Protein AF-A0A0C3PZT5-F1 (afdb_monomer_lite)

Sequence (50 aa):
IYQTACGLEHLHSQTPPICHADVKPENVPINDLCEAVLSDFGLGRVFRDL

Organism: NCBI:txid1051891

Radius of gyration: 11.4 Å; chains: 1; bounding box: 30×15×29 Å

Foldseek 3Di:
DVLVVVQQVVQQPDVQHKDQVDDDPVQFDQDPVRGTDGHDSVVMDRCPDD

Secondary structure (DSSP, 8-state):
-HHHHHHHHHHHTSSS-EE-S--SGGGS-B-TTS-B-----TT-EE----

pLDDT: mean 95.05, std 7.44, range [54.78, 98.5]

Structure (mmCIF, N/CA/C/O backbone):
data_AF-A0A0C3PZT5-F1
#
_entry.id   AF-A0A0C3PZT5-F1
#
loop_
_atom_site.group_PDB
_atom_site.id
_atom_site.type_symbol
_atom_site.label_atom_id
_atom_site.label_alt_id
_atom_site.label_comp_id
_atom_site.label_asym_id
_atom_site.label_entity_id
_atom_site.label_seq_id
_atom_site.pdbx_PDB_ins_code
_atom_site.Cartn_x
_atom_site.Cartn_y
_atom_site.Cartn_z
_atom_site.occupancy
_atom_site.B_iso_or_equiv
_atom_site.auth_seq_id
_atom_site.auth_comp_id
_atom_site.auth_asym_id
_atom_site.auth_atom_id
_atom_site.pdbx_PDB_model_num
ATOM 1 N N . ILE A 1 1 ? 5.158 -4.229 -4.521 1.00 85.44 1 ILE A N 1
ATOM 2 C CA . ILE A 1 1 ? 4.336 -4.352 -3.289 1.00 85.44 1 ILE A CA 1
ATOM 3 C C . ILE A 1 1 ? 4.814 -3.468 -2.135 1.00 85.44 1 ILE A C 1
ATOM 5 O O . ILE A 1 1 ? 3.959 -2.877 -1.497 1.00 85.44 1 ILE A O 1
ATOM 9 N N . TYR A 1 2 ? 6.125 -3.336 -1.871 1.00 97.38 2 TYR A N 1
ATOM 10 C CA . TYR A 1 2 ? 6.640 -2.546 -0.736 1.00 97.38 2 TYR A CA 1
ATOM 11 C C . TYR A 1 2 ? 6.146 -1.088 -0.729 1.00 97.38 2 TYR A C 1
ATOM 13 O O . TYR A 1 2 ? 5.502 -0.669 0.221 1.00 97.38 2 TYR A O 1
ATOM 21 N N . GLN A 1 3 ? 6.352 -0.350 -1.823 1.00 98.12 3 GLN A N 1
ATOM 22 C CA . GLN A 1 3 ? 5.934 1.057 -1.931 1.00 98.12 3 GLN A CA 1
ATOM 23 C C . GLN A 1 3 ? 4.415 1.244 -1.772 1.00 98.12 3 GLN A C 1
ATOM 25 O O . GLN A 1 3 ? 3.971 2.132 -1.052 1.00 98.12 3 GLN A O 1
ATOM 30 N N . THR A 1 4 ? 3.613 0.350 -2.359 1.00 97.81 4 THR A N 1
ATOM 31 C CA . THR A 1 4 ? 2.154 0.318 -2.167 1.00 97.81 4 THR A CA 1
ATOM 32 C C . THR A 1 4 ? 1.777 0.130 -0.695 1.00 97.81 4 THR A C 1
ATOM 34 O O . THR A 1 4 ? 0.878 0.805 -0.202 1.00 97.81 4 THR A O 1
ATOM 37 N N . ALA A 1 5 ? 2.475 -0.758 0.022 1.00 98.12 5 ALA A N 1
ATOM 38 C CA . ALA A 1 5 ? 2.253 -0.986 1.446 1.00 98.12 5 ALA A CA 1
ATOM 39 C C . ALA A 1 5 ? 2.633 0.241 2.291 1.00 98.12 5 ALA A C 1
ATOM 41 O O . ALA A 1 5 ? 1.864 0.607 3.172 1.00 98.12 5 ALA A O 1
ATOM 42 N N . CYS A 1 6 ? 3.742 0.922 1.982 1.00 98.50 6 CYS A N 1
ATOM 43 C CA . CYS A 1 6 ? 4.111 2.185 2.633 1.00 98.50 6 CYS A CA 1
ATOM 44 C C . CYS A 1 6 ? 3.058 3.280 2.403 1.00 98.50 6 CYS A C 1
ATOM 46 O O . CYS A 1 6 ? 2.699 4.003 3.328 1.00 98.50 6 CYS A O 1
ATOM 48 N N . GLY A 1 7 ? 2.518 3.382 1.185 1.00 97.88 7 GLY A N 1
ATOM 49 C CA . GLY A 1 7 ? 1.409 4.291 0.892 1.00 97.88 7 GLY A CA 1
ATOM 50 C C . GLY A 1 7 ? 0.165 3.977 1.729 1.00 97.88 7 GLY A C 1
ATOM 51 O O . GLY A 1 7 ? -0.458 4.886 2.271 1.00 97.88 7 GLY A O 1
ATOM 52 N N . LEU A 1 8 ? -0.183 2.695 1.881 1.00 97.88 8 LEU A N 1
ATOM 53 C CA . LEU A 1 8 ? -1.324 2.276 2.701 1.00 97.88 8 LEU A CA 1
ATOM 54 C C . LEU A 1 8 ? -1.095 2.524 4.192 1.00 97.88 8 LEU A C 1
ATOM 56 O O . LEU A 1 8 ? -2.002 2.992 4.872 1.00 97.88 8 LEU A O 1
ATOM 60 N N . GLU A 1 9 ? 0.107 2.248 4.692 1.00 98.38 9 GLU A N 1
ATOM 61 C CA . GLU A 1 9 ? 0.505 2.573 6.062 1.00 98.38 9 GLU A CA 1
ATOM 62 C C . GLU A 1 9 ? 0.339 4.071 6.334 1.00 98.38 9 GLU A C 1
ATOM 64 O O . GLU A 1 9 ? -0.283 4.444 7.326 1.00 98.38 9 GLU A O 1
ATOM 69 N N . HIS A 1 10 ? 0.798 4.923 5.412 1.00 98.25 10 HIS A N 1
ATOM 70 C CA . HIS A 1 10 ? 0.628 6.368 5.518 1.00 98.25 10 HIS A CA 1
ATOM 71 C C . HIS A 1 10 ? -0.848 6.787 5.592 1.00 98.25 10 HIS A C 1
ATOM 73 O O . HIS A 1 10 ? -1.201 7.648 6.396 1.00 98.25 10 HIS A O 1
ATOM 79 N N . LEU A 1 11 ? -1.729 6.192 4.782 1.00 97.56 11 LEU A N 1
ATOM 80 C CA . LEU A 1 11 ? -3.166 6.492 4.828 1.00 97.56 11 LEU A CA 1
ATOM 81 C C . LEU A 1 11 ? -3.808 6.034 6.145 1.00 97.56 11 LEU A C 1
ATOM 83 O O . LEU A 1 11 ? -4.594 6.768 6.749 1.00 97.56 11 LEU A O 1
ATOM 87 N N . HIS A 1 12 ? -3.457 4.838 6.614 1.00 97.00 12 HIS A N 1
ATOM 88 C CA . HIS A 1 12 ? -3.997 4.275 7.849 1.00 97.00 12 HIS A CA 1
ATOM 89 C C . HIS A 1 12 ? -3.454 4.959 9.112 1.00 97.00 12 HIS A C 1
ATOM 91 O O . HIS A 1 12 ? -4.118 4.912 10.143 1.00 97.00 12 HIS A O 1
ATOM 97 N N . SER A 1 13 ? -2.294 5.623 9.048 1.00 97.75 13 SER A N 1
ATOM 98 C CA . SER A 1 13 ? -1.716 6.360 10.179 1.00 97.75 13 SER A CA 1
ATOM 99 C C . SER A 1 13 ? -2.317 7.754 10.399 1.00 97.75 13 SER A C 1
ATOM 101 O O . SER A 1 13 ? -1.894 8.454 11.318 1.00 97.75 13 SER A O 1
ATOM 103 N N . GLN A 1 14 ? -3.231 8.210 9.536 1.00 97.00 14 GLN A N 1
ATOM 104 C CA . GLN A 1 14 ? -3.885 9.511 9.692 1.00 97.00 14 GLN A CA 1
ATOM 105 C C . GLN A 1 14 ? -4.880 9.508 10.864 1.00 97.00 14 GLN A C 1
ATOM 107 O O . GLN A 1 14 ? -5.384 8.461 11.263 1.00 97.00 14 GLN A O 1
ATOM 112 N N . THR A 1 15 ? -5.213 10.698 11.376 1.00 95.38 15 THR A N 1
ATOM 113 C CA . THR A 1 15 ? -6.249 10.884 12.404 1.00 95.38 15 THR A CA 1
ATOM 114 C C . THR A 1 15 ? -7.297 11.876 11.886 1.00 95.38 15 THR A C 1
ATOM 116 O O . THR A 1 15 ? -7.050 13.084 11.922 1.00 95.38 15 THR A O 1
ATOM 119 N N . PRO A 1 16 ? -8.456 11.410 11.382 1.00 95.19 16 PRO A N 1
ATOM 120 C CA . PRO A 1 16 ? -8.931 10.021 11.387 1.00 95.19 16 PRO A C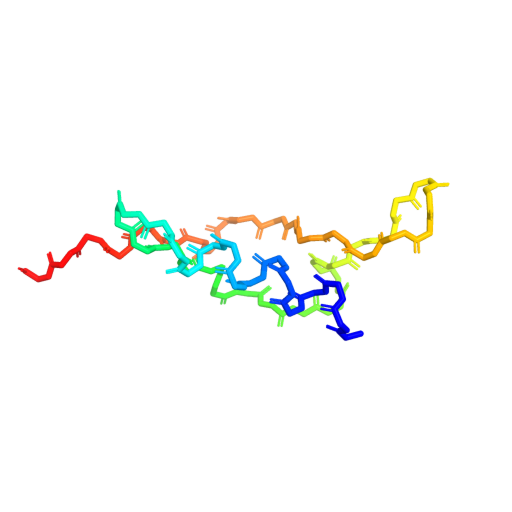A 1
ATOM 121 C C . PRO A 1 16 ? -8.272 9.160 10.287 1.00 95.19 16 PRO A C 1
ATOM 123 O O . PRO A 1 16 ? -7.868 9.724 9.264 1.00 95.19 16 PRO A O 1
ATOM 126 N N . PRO A 1 17 ? -8.199 7.822 10.442 1.00 96.94 17 PRO A N 1
ATOM 127 C CA . PRO A 1 17 ? -7.606 6.942 9.434 1.00 96.94 17 PRO A CA 1
ATOM 128 C C . PRO A 1 17 ? -8.288 7.076 8.072 1.00 96.94 17 PRO A C 1
ATOM 130 O O . PRO A 1 17 ? -9.499 7.287 7.985 1.00 96.94 17 PRO A O 1
ATOM 133 N N . ILE A 1 18 ? -7.532 6.920 6.986 1.00 97.25 18 ILE A N 1
ATOM 134 C CA . ILE A 1 18 ? -8.070 6.959 5.623 1.00 97.25 18 ILE A CA 1
ATOM 135 C C . ILE A 1 18 ? -8.010 5.556 5.030 1.00 97.25 18 ILE A C 1
ATOM 137 O O . ILE A 1 18 ? -6.936 4.984 4.895 1.00 97.25 18 ILE A O 1
ATOM 141 N N . CYS A 1 19 ? -9.150 5.012 4.615 1.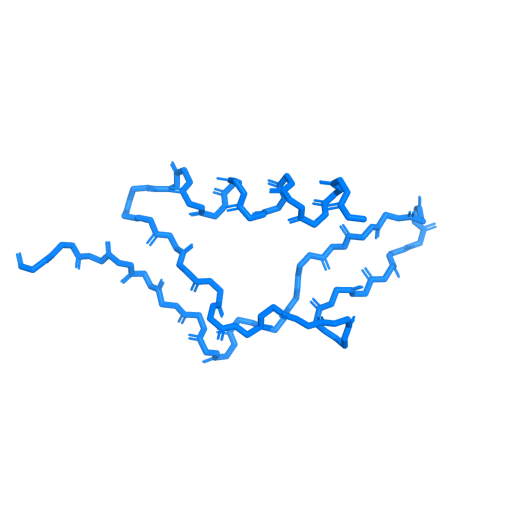00 96.25 19 CYS A N 1
ATOM 142 C CA . CYS A 1 19 ? -9.192 3.790 3.818 1.00 96.25 19 CYS A CA 1
ATOM 143 C C . CYS A 1 19 ? -9.293 4.149 2.339 1.00 96.25 19 CYS A C 1
ATOM 145 O O . CYS A 1 19 ? -10.170 4.922 1.954 1.00 96.25 19 CYS A O 1
ATOM 147 N N . HIS A 1 20 ? -8.442 3.553 1.507 1.00 97.31 20 HIS A N 1
ATOM 148 C CA . HIS A 1 20 ? -8.491 3.717 0.051 1.00 97.31 20 HIS A CA 1
ATOM 149 C C . HIS A 1 20 ? -9.676 2.976 -0.600 1.00 97.31 20 HIS A C 1
ATOM 151 O O . HIS A 1 20 ? -10.207 3.429 -1.609 1.00 97.31 20 HIS A O 1
ATOM 157 N N . ALA A 1 21 ? -10.080 1.834 -0.031 1.00 96.38 21 ALA A N 1
ATOM 158 C CA . ALA A 1 21 ? -11.201 0.973 -0.442 1.00 96.38 21 ALA A CA 1
ATOM 159 C C . ALA A 1 21 ? -11.188 0.388 -1.878 1.00 96.38 21 ALA A C 1
ATOM 161 O O . ALA A 1 21 ? -12.087 -0.378 -2.210 1.00 96.38 21 ALA A O 1
ATOM 162 N N . ASP A 1 22 ? -10.184 0.690 -2.707 1.00 97.31 22 ASP A N 1
ATOM 163 C CA . ASP A 1 22 ? -10.087 0.219 -4.103 1.00 97.31 22 ASP A CA 1
ATOM 164 C C . ASP A 1 22 ? -8.626 -0.013 -4.526 1.00 97.31 22 ASP A C 1
ATOM 166 O O . ASP A 1 22 ? -8.125 0.558 -5.492 1.00 97.31 22 ASP A O 1
ATOM 170 N N . VAL A 1 23 ? -7.891 -0.803 -3.739 1.00 97.19 23 VAL A N 1
ATOM 171 C CA . VAL A 1 23 ? -6.483 -1.112 -4.029 1.00 97.19 23 VAL A CA 1
ATOM 172 C C . VAL A 1 23 ? -6.409 -2.204 -5.093 1.00 97.19 23 VAL A C 1
ATOM 174 O O . VAL A 1 23 ? -6.728 -3.363 -4.830 1.00 97.19 23 VAL A O 1
ATOM 177 N N . LYS A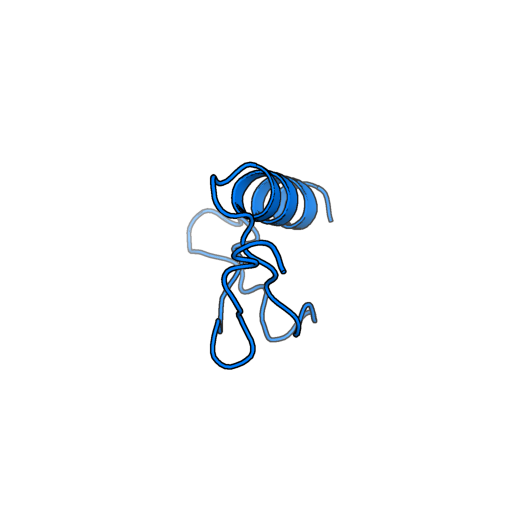 1 24 ? -5.941 -1.833 -6.283 1.00 96.94 24 LYS A N 1
ATOM 178 C CA . LYS A 1 24 ? -5.730 -2.712 -7.441 1.00 96.94 24 LYS A CA 1
ATOM 179 C C . LYS A 1 24 ? -4.614 -2.148 -8.331 1.00 96.94 24 LYS A C 1
ATOM 18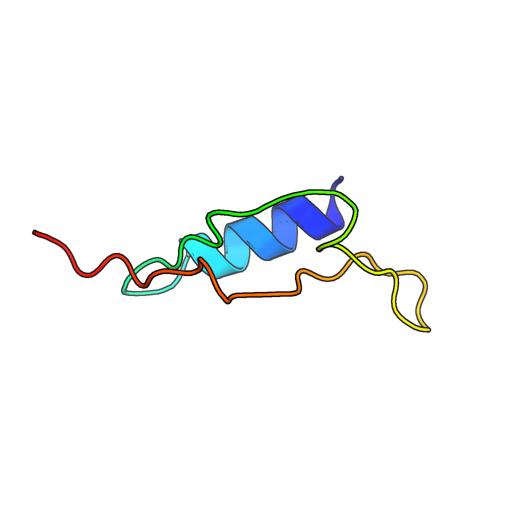1 O O . LYS A 1 24 ?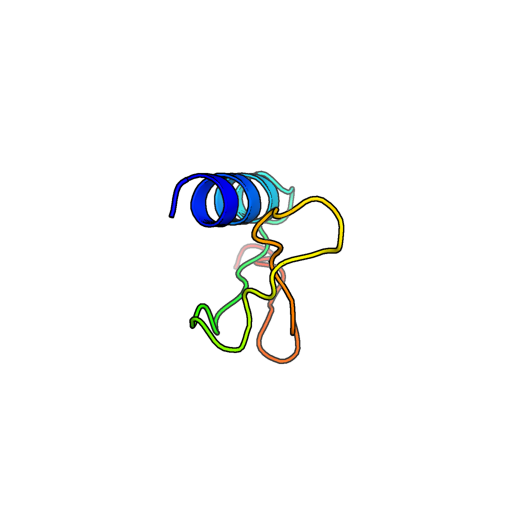 -4.339 -0.954 -8.219 1.00 96.94 24 LYS A O 1
ATOM 186 N N . PRO A 1 25 ? -3.953 -2.952 -9.186 1.00 96.62 25 PRO A N 1
ATOM 187 C CA . PRO A 1 25 ? -2.821 -2.488 -9.993 1.00 96.62 25 PRO A CA 1
ATOM 188 C C . PRO A 1 25 ? -3.108 -1.235 -10.831 1.00 96.62 25 PRO A C 1
ATOM 190 O O . PRO A 1 25 ? -2.238 -0.382 -10.960 1.00 96.62 25 PRO A O 1
ATOM 193 N N . GLU A 1 26 ? -4.331 -1.089 -11.342 1.00 97.88 26 GLU A N 1
ATOM 194 C CA . GLU A 1 26 ? -4.771 0.068 -12.130 1.00 97.88 26 GLU A CA 1
ATOM 195 C C . GLU A 1 26 ? -4.725 1.378 -11.329 1.00 97.88 26 GLU A C 1
ATOM 197 O O . GLU A 1 26 ? -4.480 2.439 -11.897 1.00 97.88 26 GLU A O 1
ATOM 202 N N . ASN A 1 27 ? -4.900 1.287 -10.007 1.00 98.25 27 ASN A N 1
ATOM 203 C CA . ASN A 1 27 ? -4.876 2.411 -9.072 1.00 98.25 27 ASN A CA 1
ATOM 204 C C . ASN A 1 27 ? -3.494 2.604 -8.421 1.00 98.25 27 ASN A C 1
ATOM 206 O O . ASN A 1 27 ? -3.347 3.432 -7.519 1.00 98.25 27 ASN A O 1
ATOM 210 N N . VAL A 1 28 ? -2.468 1.869 -8.869 1.00 98.06 28 VAL A N 1
ATOM 211 C CA . VAL A 1 28 ? -1.080 2.013 -8.402 1.00 98.06 28 VAL A CA 1
ATOM 212 C C . VAL A 1 28 ? -0.132 2.293 -9.581 1.00 98.06 28 VAL A C 1
ATOM 214 O O . VAL A 1 28 ? 0.689 1.437 -9.930 1.00 98.06 28 VAL A O 1
ATOM 217 N N . PRO A 1 29 ? -0.239 3.464 -10.239 1.00 98.00 29 PRO A N 1
ATOM 218 C CA . PRO A 1 29 ? 0.650 3.835 -11.330 1.00 98.00 29 PRO A CA 1
ATOM 219 C C . PRO A 1 29 ? 2.108 3.936 -10.874 1.00 98.00 29 PRO A C 1
ATOM 221 O O . PRO A 1 29 ? 2.417 4.184 -9.704 1.00 98.00 29 PRO A O 1
ATOM 224 N N . ILE A 1 30 ? 3.002 3.777 -11.847 1.00 98.00 30 ILE A N 1
ATOM 225 C CA . ILE A 1 30 ? 4.434 4.016 -11.690 1.00 98.00 30 ILE A CA 1
ATOM 226 C C . ILE A 1 30 ? 4.735 5.442 -12.158 1.00 98.00 30 ILE A C 1
ATOM 228 O O . ILE A 1 30 ? 4.384 5.800 -13.282 1.00 98.00 30 ILE A O 1
ATOM 232 N N . ASN A 1 31 ? 5.345 6.257 -11.297 1.00 96.75 31 ASN A N 1
ATOM 233 C CA . ASN A 1 31 ? 5.751 7.624 -11.640 1.00 96.75 31 ASN A CA 1
ATOM 234 C C . ASN A 1 31 ? 7.070 7.650 -12.450 1.00 96.75 31 ASN A C 1
ATOM 236 O O . ASN A 1 31 ? 7.710 6.618 -12.661 1.00 96.75 31 ASN A O 1
ATOM 240 N N . ASP A 1 32 ? 7.521 8.842 -12.855 1.00 98.00 32 ASP A N 1
ATOM 241 C CA . ASP A 1 32 ? 8.763 9.03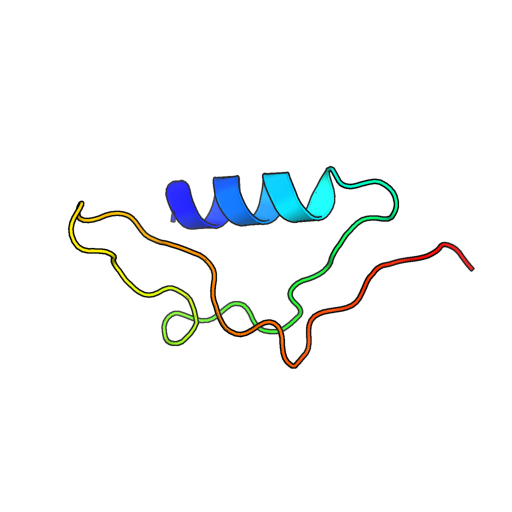1 -13.631 1.00 98.00 32 ASP A CA 1
ATOM 242 C C . ASP A 1 32 ? 10.045 8.601 -12.886 1.00 98.00 32 ASP A C 1
ATOM 244 O O . ASP A 1 32 ? 11.109 8.477 -13.492 1.00 98.00 32 ASP A O 1
ATOM 248 N N . LEU A 1 33 ? 9.953 8.358 -11.575 1.00 98.00 33 LEU A N 1
ATOM 249 C CA . LEU A 1 33 ? 11.042 7.869 -10.726 1.00 98.00 33 LEU A CA 1
ATOM 250 C C . LEU A 1 33 ? 11.015 6.342 -10.543 1.00 98.00 33 LEU A C 1
ATOM 252 O O . LEU A 1 33 ? 11.776 5.806 -9.738 1.00 98.00 33 LEU A O 1
ATOM 256 N N . CYS A 1 34 ? 10.169 5.629 -11.293 1.00 97.06 34 CYS A N 1
ATOM 257 C CA . CYS A 1 34 ? 9.947 4.188 -11.158 1.00 97.06 34 CYS A CA 1
ATOM 258 C C . CYS A 1 34 ? 9.390 3.772 -9.782 1.00 97.06 34 CYS A C 1
ATOM 260 O O . CYS A 1 34 ? 9.662 2.668 -9.302 1.00 97.06 34 CYS A O 1
ATOM 262 N N . GLU A 1 35 ? 8.591 4.629 -9.144 1.00 97.81 35 GLU A N 1
ATOM 263 C CA . GLU A 1 35 ? 7.966 4.356 -7.850 1.00 97.81 35 GLU A CA 1
ATOM 264 C C . GLU A 1 35 ? 6.475 4.060 -7.999 1.00 97.81 35 GLU A C 1
ATOM 266 O O . GLU A 1 35 ? 5.763 4.745 -8.731 1.00 97.81 35 GLU A O 1
ATOM 271 N N . ALA A 1 36 ? 5.992 3.056 -7.268 1.00 98.12 36 ALA A N 1
ATOM 272 C CA . ALA A 1 36 ? 4.572 2.748 -7.175 1.00 98.12 36 ALA A CA 1
ATOM 273 C C . ALA A 1 36 ? 3.863 3.736 -6.236 1.00 98.12 36 ALA A C 1
ATOM 275 O O . ALA A 1 36 ? 4.184 3.805 -5.047 1.00 98.12 36 ALA A O 1
ATOM 276 N N . VAL A 1 37 ? 2.872 4.463 -6.754 1.00 97.75 37 VAL A N 1
ATOM 277 C CA . VAL A 1 37 ? 2.146 5.524 -6.037 1.00 97.75 37 VAL A CA 1
ATOM 278 C C . VAL A 1 37 ? 0.663 5.170 -5.962 1.00 97.75 37 VAL A C 1
ATOM 280 O O . VAL A 1 37 ? 0.094 4.730 -6.951 1.00 97.75 37 VAL A O 1
ATOM 283 N N . LEU A 1 38 ? 0.019 5.355 -4.806 1.00 97.88 38 LEU A N 1
ATOM 284 C CA . LEU A 1 38 ? -1.435 5.178 -4.687 1.00 97.88 38 LEU A CA 1
ATOM 285 C C . LEU A 1 38 ? -2.185 6.305 -5.411 1.00 97.88 38 LEU A C 1
ATOM 287 O O . LEU A 1 38 ? -1.825 7.476 -5.287 1.00 97.88 38 LEU A O 1
ATOM 291 N N . SER A 1 39 ? -3.246 5.958 -6.133 1.00 96.94 39 SER A N 1
ATOM 292 C CA . SER A 1 39 ? -4.065 6.887 -6.914 1.00 96.94 39 SER A CA 1
ATOM 293 C C . SER A 1 39 ? -5.535 6.458 -6.921 1.00 96.94 39 SER A C 1
ATOM 295 O O . SER A 1 39 ? -5.855 5.348 -6.522 1.00 96.94 39 SER A O 1
ATOM 297 N N . ASP A 1 40 ? -6.418 7.335 -7.398 1.00 96.56 40 ASP A N 1
ATOM 298 C CA . ASP A 1 40 ? -7.874 7.129 -7.421 1.00 96.56 40 ASP A CA 1
ATOM 299 C C . ASP A 1 40 ? -8.503 6.862 -6.037 1.00 96.56 40 ASP A C 1
ATOM 301 O O . ASP A 1 40 ? -8.789 5.742 -5.616 1.00 96.56 40 ASP A O 1
ATOM 305 N N . PHE A 1 41 ? -8.791 7.958 -5.335 1.00 95.88 41 PHE A N 1
ATOM 306 C CA . PHE A 1 41 ? -9.466 7.949 -4.038 1.00 95.88 41 PHE A CA 1
ATOM 307 C C . PHE A 1 41 ? -10.996 8.068 -4.155 1.00 95.88 41 PHE A C 1
ATOM 309 O O . PHE A 1 41 ? -11.649 8.444 -3.181 1.00 95.88 41 PHE A O 1
ATOM 316 N N . GLY A 1 42 ? -11.609 7.759 -5.308 1.00 95.75 42 GLY A N 1
ATOM 317 C CA . GLY A 1 42 ? -13.061 7.910 -5.502 1.00 95.75 42 GLY A CA 1
ATOM 318 C C . GLY A 1 42 ? -13.906 7.093 -4.511 1.00 95.75 42 GLY A C 1
ATOM 319 O O . GLY A 1 42 ? -14.949 7.541 -4.016 1.00 95.75 42 GLY A O 1
ATOM 320 N N . LEU A 1 43 ? -13.419 5.907 -4.137 1.00 94.88 43 LEU A N 1
ATOM 321 C CA . LEU A 1 43 ? -14.011 5.065 -3.092 1.00 94.88 43 LEU A CA 1
ATOM 322 C C . LEU A 1 43 ? -13.388 5.283 -1.707 1.00 94.88 43 LEU A C 1
ATOM 324 O O . LEU A 1 43 ? -13.876 4.721 -0.727 1.00 94.88 43 LEU A O 1
ATOM 328 N N . GLY A 1 44 ? -12.386 6.157 -1.602 1.00 94.69 44 GLY A N 1
ATOM 329 C CA . GLY A 1 44 ? -11.683 6.445 -0.363 1.00 94.69 44 GLY A CA 1
ATOM 330 C C . GLY A 1 44 ? -12.582 7.107 0.679 1.00 94.69 44 GLY A C 1
ATOM 331 O O . GLY A 1 44 ? -13.429 7.945 0.354 1.00 94.69 44 GLY A O 1
ATOM 332 N N . ARG A 1 45 ? -12.428 6.726 1.948 1.00 95.19 45 ARG A N 1
ATOM 333 C CA . ARG A 1 45 ? -13.230 7.244 3.064 1.00 95.19 45 ARG A CA 1
ATOM 334 C C . ARG A 1 45 ? -12.337 7.556 4.253 1.00 95.19 45 ARG A C 1
ATOM 336 O O . ARG A 1 45 ? -11.461 6.771 4.607 1.00 95.19 45 ARG A O 1
ATOM 343 N N . VAL A 1 46 ? -12.607 8.691 4.888 1.00 95.12 46 VAL A N 1
ATOM 344 C CA . VAL A 1 46 ? -12.057 9.012 6.205 1.00 95.12 46 VAL A CA 1
ATOM 345 C C . VAL A 1 46 ? -12.890 8.262 7.239 1.00 95.12 46 VAL A C 1
ATOM 347 O O . VAL A 1 46 ? -14.089 8.518 7.366 1.00 95.12 46 VAL A O 1
ATOM 350 N N . PHE A 1 47 ? -12.263 7.347 7.967 1.00 88.50 47 PHE A N 1
ATOM 351 C CA . PHE A 1 47 ? -12.848 6.635 9.094 1.00 88.50 47 PHE A CA 1
ATOM 352 C C . PHE A 1 47 ? -12.875 7.574 10.295 1.00 88.50 47 PHE A C 1
ATOM 354 O O . PHE A 1 47 ? -12.014 7.530 11.164 1.00 88.50 47 PHE A O 1
ATOM 361 N N . ARG A 1 48 ? -13.851 8.485 10.307 1.00 82.62 48 ARG A N 1
ATOM 362 C CA . ARG A 1 48 ? -14.266 9.139 11.551 1.00 82.62 48 ARG A CA 1
ATOM 363 C C . ARG A 1 48 ? -14.958 8.056 12.368 1.00 82.62 48 ARG A C 1
ATOM 365 O O . ARG A 1 48 ? -15.839 7.393 11.824 1.00 82.62 48 ARG A O 1
ATOM 372 N N . ASP A 1 49 ? -14.506 7.836 13.595 1.00 70.31 49 ASP A N 1
ATOM 373 C CA . ASP A 1 49 ? -15.095 6.842 14.490 1.00 70.31 49 ASP A CA 1
ATOM 374 C C . ASP A 1 49 ? -16.631 6.981 14.566 1.00 70.31 49 ASP A C 1
ATOM 376 O O . ASP A 1 49 ? -17.174 8.074 14.362 1.00 70.31 49 ASP A O 1
ATOM 380 N N . LEU A 1 50 ? -17.291 5.839 14.809 1.00 54.78 50 LEU A N 1
ATOM 381 C CA . LEU A 1 50 ? -18.718 5.686 15.134 1.00 54.78 50 LEU A CA 1
ATOM 382 C C . LEU A 1 50 ? -19.227 6.735 16.134 1.00 54.78 50 LEU A C 1
ATOM 384 O O . LEU A 1 50 ? -18.494 7.031 17.105 1.00 54.78 50 LEU A O 1
#

InterPro domains:
  IPR000719 Protein kinase domain [PF00069] (1-47)
  IPR000719 Protein kinase domain [PS50011] (1-50)
  IPR011009 Protein kinase-like domain superfamily [SSF56112] (1-48)